Protein AF-A0A3N5EYS6-F1 (afdb_monomer_lite)

Secondary structure (DSSP, 8-state):
--HHHHHHHHHTS-HHHHHHHIIIIIHHHHHHH---HHHHHHHHHHHHHHHHHHHHHHHSTT-

Radius of gyration: 14.54 Å; chains: 1; bounding box: 18×46×32 Å

pLDDT: mean 81.58, std 9.37, range [47.59, 95.25]

Sequence (63 aa):
MKFEELKAAVLDLDLSDQKRLLLEVMGEIMPKVCTDDIFLSKIGKFIDEEVVRTYKEQHMNGI

Foldseek 3Di:
DDPVVVVVVLVPDDPVVVVVCLLPPCLVCVVVPPPDPVVNVVSVVVSVVVVVVVVCVVPVVPD

Structure (mmCIF, N/CA/C/O backbone):
data_AF-A0A3N5EYS6-F1
#
_entry.id   AF-A0A3N5EYS6-F1
#
loop_
_atom_site.group_PDB
_atom_site.id
_atom_site.type_symbol
_atom_site.label_atom_id
_atom_site.label_alt_id
_atom_site.label_comp_id
_atom_site.label_asym_id
_atom_site.label_entity_id
_atom_site.label_seq_id
_atom_site.pdbx_PDB_ins_code
_atom_site.Cartn_x
_atom_site.Cartn_y
_atom_site.Cartn_z
_atom_site.occupancy
_atom_site.B_iso_or_equiv
_atom_site.auth_seq_id
_atom_site.auth_comp_id
_atom_site.auth_asym_id
_atom_site.auth_atom_id
_atom_site.pdbx_PDB_model_num
ATOM 1 N N . MET A 1 1 ? 1.050 -13.319 14.932 1.00 63.75 1 MET A N 1
ATOM 2 C CA . MET A 1 1 ? -0.223 -12.881 14.331 1.00 63.75 1 MET A CA 1
ATOM 3 C C . MET A 1 1 ? -0.575 -13.836 13.206 1.00 63.75 1 MET A C 1
ATOM 5 O O . MET A 1 1 ? 0.321 -14.204 12.451 1.00 63.75 1 MET A O 1
ATOM 9 N N . LYS A 1 2 ? -1.820 -14.303 13.137 1.00 91.25 2 LYS A N 1
ATOM 10 C CA . LYS A 1 2 ? -2.312 -15.158 12.045 1.00 91.25 2 LYS A CA 1
ATOM 11 C C . LYS A 1 2 ? -2.734 -14.288 10.855 1.00 91.25 2 LYS A C 1
ATOM 13 O O . LYS A 1 2 ? -3.054 -13.118 11.034 1.00 91.25 2 LYS A O 1
ATOM 18 N N . PHE A 1 3 ? -2.747 -14.852 9.647 1.00 89.25 3 PHE A N 1
ATOM 19 C CA . PHE A 1 3 ? -3.108 -14.127 8.418 1.00 89.25 3 PHE A CA 1
ATOM 20 C C . PHE A 1 3 ? -4.457 -13.395 8.528 1.00 89.25 3 PHE A C 1
ATOM 22 O O . PHE A 1 3 ? -4.551 -12.227 8.167 1.00 89.25 3 PHE A O 1
ATOM 29 N N . GLU A 1 4 ? -5.468 -14.046 9.108 1.00 94.12 4 GLU A N 1
ATOM 30 C CA . GLU A 1 4 ? -6.799 -13.452 9.293 1.00 94.12 4 GLU A CA 1
ATOM 31 C C . GLU A 1 4 ? -6.793 -12.232 10.224 1.00 94.12 4 GLU A C 1
ATOM 33 O O . GLU A 1 4 ? -7.494 -11.258 9.970 1.00 94.12 4 GLU A O 1
ATOM 38 N N . GLU A 1 5 ? -5.956 -12.241 11.265 1.00 92.12 5 GLU A N 1
ATOM 39 C CA . GLU A 1 5 ? -5.809 -11.103 12.183 1.00 92.12 5 GLU A CA 1
ATOM 40 C C . GLU A 1 5 ? -5.148 -9.911 11.474 1.00 92.12 5 GLU A C 1
ATOM 42 O O . GLU A 1 5 ? -5.548 -8.769 11.677 1.00 92.12 5 GLU A O 1
ATOM 47 N N . LEU A 1 6 ? -4.169 -10.173 10.598 1.00 88.81 6 LEU A N 1
ATOM 48 C CA . LEU A 1 6 ? -3.498 -9.139 9.801 1.00 88.81 6 LEU A CA 1
ATOM 49 C C . LEU A 1 6 ? -4.442 -8.541 8.756 1.00 88.81 6 LEU A C 1
ATOM 51 O O . LEU A 1 6 ? -4.484 -7.328 8.584 1.00 88.81 6 LEU A O 1
ATOM 55 N N . LYS A 1 7 ? -5.233 -9.386 8.092 1.00 90.06 7 LYS A N 1
ATOM 56 C CA . LYS A 1 7 ? -6.249 -8.946 7.137 1.00 90.06 7 LYS A CA 1
ATOM 57 C C . LYS A 1 7 ? -7.304 -8.069 7.808 1.00 90.06 7 LYS A C 1
ATOM 59 O O . LYS A 1 7 ? -7.629 -7.017 7.270 1.00 90.06 7 LYS A O 1
ATOM 64 N N . ALA A 1 8 ? -7.818 -8.488 8.965 1.00 93.06 8 ALA A N 1
ATOM 65 C CA . ALA A 1 8 ? -8.784 -7.700 9.724 1.00 93.06 8 ALA A CA 1
ATOM 66 C C . ALA A 1 8 ? -8.195 -6.340 10.121 1.00 93.06 8 ALA A C 1
ATOM 68 O O . ALA A 1 8 ? -8.812 -5.317 9.853 1.00 93.06 8 ALA A O 1
ATOM 69 N N . ALA A 1 9 ? -6.965 -6.323 10.645 1.00 90.44 9 ALA A N 1
ATOM 70 C CA . ALA A 1 9 ? -6.285 -5.086 11.022 1.00 90.44 9 ALA A CA 1
ATOM 71 C C . ALA A 1 9 ? -6.093 -4.122 9.840 1.00 90.44 9 ALA A C 1
ATOM 73 O O . ALA A 1 9 ? -6.291 -2.926 10.000 1.00 90.44 9 ALA A O 1
ATOM 74 N N . VAL A 1 10 ? -5.742 -4.630 8.652 1.00 87.06 10 VAL A N 1
ATOM 75 C CA . VAL A 1 10 ? -5.583 -3.806 7.441 1.00 87.06 10 VAL A CA 1
ATOM 76 C C . VAL A 1 10 ? -6.917 -3.234 6.957 1.00 87.06 10 VAL A C 1
ATOM 78 O O . VAL A 1 10 ? -6.963 -2.089 6.515 1.00 87.06 10 VAL A O 1
ATOM 81 N N . LEU A 1 11 ? -7.998 -4.014 7.024 1.00 89.56 11 LEU A N 1
ATOM 82 C CA . LEU A 1 11 ? -9.323 -3.569 6.585 1.00 89.56 11 LEU A CA 1
ATOM 83 C C . LEU A 1 11 ? -9.968 -2.563 7.549 1.00 89.56 11 LEU A C 1
ATOM 85 O O . LEU A 1 11 ? -10.767 -1.746 7.100 1.00 89.56 11 LEU A O 1
ATOM 89 N N . ASP A 1 12 ? -9.600 -2.600 8.831 1.00 95.25 12 ASP A N 1
ATOM 90 C CA . ASP A 1 12 ? -10.066 -1.655 9.856 1.00 95.25 12 ASP A CA 1
ATOM 91 C C . ASP A 1 12 ? -9.294 -0.323 9.867 1.00 95.25 12 ASP A C 1
ATOM 93 O O . ASP A 1 12 ? -9.696 0.609 10.566 1.00 95.25 12 ASP A O 1
ATOM 97 N N . LEU A 1 13 ? -8.201 -0.202 9.102 1.00 92.44 13 LEU A N 1
ATOM 98 C CA . LEU A 1 13 ? -7.500 1.073 8.937 1.00 92.44 13 LEU A CA 1
ATOM 99 C C . LEU A 1 13 ? -8.428 2.122 8.317 1.00 92.44 13 LEU A C 1
ATOM 101 O O . LEU A 1 13 ? -9.271 1.810 7.472 1.00 92.44 13 LEU A O 1
ATOM 105 N N . ASP A 1 14 ? -8.224 3.385 8.681 1.00 91.94 14 ASP A N 1
ATOM 106 C CA . ASP A 1 14 ? -8.893 4.478 7.992 1.00 91.94 14 ASP A CA 1
ATOM 107 C C . ASP A 1 14 ? -8.395 4.620 6.543 1.00 91.94 14 ASP A C 1
ATOM 109 O O . ASP A 1 14 ? -7.362 4.082 6.142 1.00 91.94 14 ASP A O 1
ATOM 113 N N . LEU A 1 15 ? -9.143 5.361 5.727 1.00 86.75 15 LEU A N 1
ATOM 114 C CA . LEU A 1 15 ? -8.846 5.537 4.303 1.00 86.75 15 LEU A CA 1
ATOM 115 C C . LEU A 1 15 ? -7.451 6.127 4.029 1.00 86.75 15 LEU A C 1
ATOM 117 O O . LEU A 1 15 ? -6.865 5.824 2.990 1.00 86.75 15 LEU A O 1
ATOM 121 N N . SER A 1 16 ? -6.922 6.962 4.927 1.00 86.44 16 SER A N 1
ATOM 122 C CA . SER A 1 16 ? -5.587 7.553 4.793 1.00 86.44 16 SER A CA 1
ATOM 123 C C . SER A 1 16 ? -4.508 6.505 5.049 1.00 86.44 16 SER A C 1
ATOM 125 O O . SER A 1 16 ? -3.579 6.362 4.251 1.00 86.44 16 SER A O 1
ATOM 127 N N . ASP A 1 17 ? -4.662 5.723 6.111 1.00 87.69 17 ASP A N 1
ATOM 128 C CA . ASP A 1 17 ? -3.722 4.666 6.472 1.00 87.69 17 ASP A CA 1
ATOM 129 C C . ASP A 1 17 ? -3.785 3.477 5.507 1.00 87.69 17 ASP A C 1
ATOM 131 O O . ASP A 1 17 ? -2.745 2.935 5.130 1.00 87.69 17 ASP A O 1
ATOM 135 N N . GLN A 1 18 ? -4.971 3.121 5.003 1.00 86.75 18 GLN A N 1
ATOM 136 C CA . GLN A 1 18 ? -5.113 2.149 3.914 1.00 86.75 18 GLN A CA 1
ATOM 137 C C . GLN A 1 18 ? -4.377 2.624 2.665 1.00 86.75 18 GLN A C 1
ATOM 139 O O . GLN A 1 18 ? -3.621 1.868 2.058 1.00 86.75 18 GLN A O 1
ATOM 144 N N . LYS A 1 19 ? -4.560 3.893 2.288 1.00 85.00 19 LYS A N 1
ATOM 145 C CA . LYS A 1 19 ? -3.882 4.479 1.132 1.00 85.00 19 LYS A CA 1
ATOM 146 C C . LYS A 1 19 ? -2.366 4.470 1.308 1.00 85.00 19 LYS A C 1
ATOM 148 O O . LYS A 1 19 ? -1.651 4.102 0.379 1.00 85.00 19 LYS A O 1
ATOM 153 N N . ARG A 1 20 ? -1.876 4.810 2.498 1.00 84.56 20 ARG A N 1
ATOM 154 C CA . ARG A 1 20 ? -0.452 4.761 2.835 1.00 84.56 20 ARG A CA 1
ATOM 155 C C . ARG A 1 20 ? 0.108 3.341 2.755 1.00 84.56 20 ARG A C 1
ATOM 157 O O . ARG A 1 20 ? 1.151 3.140 2.142 1.00 84.56 20 ARG A O 1
ATOM 164 N N . LEU A 1 21 ? -0.612 2.355 3.288 1.00 86.56 21 LEU A N 1
ATOM 165 C CA . LEU A 1 21 ? -0.239 0.945 3.196 1.00 86.56 21 LEU A CA 1
ATOM 166 C C . LEU A 1 21 ? -0.172 0.472 1.736 1.00 86.56 21 LEU A C 1
ATOM 168 O O . LEU A 1 21 ? 0.777 -0.210 1.360 1.00 86.56 21 LEU A O 1
ATOM 172 N N . LEU A 1 22 ? -1.133 0.857 0.891 1.00 83.44 22 LEU A N 1
ATOM 173 C CA . LEU A 1 22 ? -1.091 0.533 -0.537 1.00 83.44 22 LEU A CA 1
ATOM 174 C C . LEU A 1 22 ? 0.160 1.133 -1.206 1.00 83.44 22 LEU A C 1
ATOM 176 O O . LEU A 1 22 ? 0.846 0.432 -1.943 1.00 83.44 22 LEU A O 1
ATOM 180 N N . LEU A 1 23 ? 0.487 2.397 -0.926 1.00 83.31 23 LEU A N 1
ATOM 181 C CA . LEU A 1 23 ? 1.621 3.087 -1.551 1.00 83.31 23 LEU A CA 1
ATOM 182 C C . LEU A 1 23 ? 2.983 2.559 -1.082 1.00 83.31 23 LEU A C 1
ATOM 184 O O . LEU A 1 23 ? 3.863 2.332 -1.908 1.00 83.31 23 LEU A O 1
ATOM 188 N N . GLU A 1 24 ? 3.155 2.342 0.222 1.00 82.81 24 GLU A N 1
ATOM 189 C CA . GLU A 1 24 ? 4.438 1.926 0.801 1.00 82.81 24 GLU A CA 1
ATOM 190 C C . GLU A 1 24 ? 4.662 0.414 0.662 1.00 82.81 24 GLU A C 1
ATOM 192 O O . GLU A 1 24 ? 5.751 -0.033 0.318 1.00 82.81 24 GLU A O 1
ATOM 197 N N . VAL A 1 25 ? 3.623 -0.396 0.883 1.00 84.56 25 VAL A N 1
ATOM 198 C CA . VAL A 1 25 ? 3.774 -1.853 0.990 1.00 84.56 25 VAL A CA 1
ATOM 199 C C . VAL A 1 25 ? 3.523 -2.554 -0.343 1.00 84.56 25 VAL A C 1
ATOM 201 O O . VAL A 1 25 ? 4.255 -3.483 -0.690 1.00 84.56 25 VAL A O 1
ATOM 204 N N . MET A 1 26 ? 2.525 -2.140 -1.137 1.00 80.31 26 MET A N 1
ATOM 205 C CA . MET A 1 26 ? 2.279 -2.837 -2.409 1.00 80.31 26 MET A CA 1
ATOM 206 C C . MET A 1 26 ? 3.384 -2.599 -3.429 1.00 80.31 26 MET A C 1
ATOM 208 O O . MET A 1 26 ? 3.661 -3.517 -4.195 1.00 80.31 26 MET A O 1
ATOM 212 N N . GLY A 1 27 ? 4.038 -1.434 -3.428 1.00 76.88 27 GLY A N 1
ATOM 213 C CA . GLY A 1 27 ? 5.195 -1.186 -4.294 1.00 76.88 27 GLY A CA 1
ATOM 214 C C . GLY A 1 27 ? 6.322 -2.198 -4.071 1.00 76.88 27 GLY A C 1
ATOM 215 O O . GLY A 1 27 ? 6.944 -2.657 -5.026 1.00 76.88 27 GLY A O 1
ATOM 216 N N . GLU A 1 28 ? 6.527 -2.628 -2.824 1.00 82.81 28 GLU A N 1
ATOM 217 C CA . GLU A 1 28 ? 7.555 -3.609 -2.463 1.00 82.81 28 GLU A CA 1
ATOM 218 C C . GLU A 1 28 ? 7.109 -5.069 -2.629 1.00 82.81 28 GLU A C 1
ATOM 220 O O . GLU A 1 28 ? 7.930 -5.954 -2.902 1.00 82.81 28 GLU A O 1
ATOM 225 N N . ILE A 1 29 ? 5.817 -5.351 -2.427 1.00 84.44 29 ILE A N 1
ATOM 226 C CA . ILE A 1 29 ? 5.265 -6.708 -2.528 1.00 84.44 29 ILE A CA 1
ATOM 227 C C . ILE A 1 29 ? 4.990 -7.088 -3.981 1.00 84.44 29 ILE A C 1
ATOM 229 O O . ILE A 1 29 ? 5.257 -8.227 -4.363 1.00 84.44 29 ILE A O 1
ATOM 233 N N . MET A 1 30 ? 4.473 -6.168 -4.797 1.00 82.75 30 MET A N 1
ATOM 234 C CA . MET A 1 30 ? 4.001 -6.475 -6.149 1.00 82.75 30 MET A CA 1
ATOM 235 C C . MET A 1 30 ? 5.057 -7.129 -7.045 1.00 82.75 30 MET A C 1
ATOM 237 O O . MET A 1 30 ? 4.733 -8.163 -7.631 1.00 82.75 30 MET A O 1
ATOM 241 N N . PRO A 1 31 ? 6.323 -6.669 -7.084 1.00 82.12 31 PRO A N 1
ATOM 242 C CA . PRO A 1 31 ? 7.377 -7.332 -7.857 1.00 82.12 31 PRO A CA 1
ATOM 243 C C . PRO A 1 31 ? 7.670 -8.778 -7.425 1.00 82.12 31 PRO A C 1
ATOM 245 O O . PRO A 1 31 ? 8.281 -9.535 -8.171 1.00 82.12 31 PRO A O 1
ATOM 248 N N . LYS A 1 32 ? 7.266 -9.173 -6.210 1.00 84.62 32 LYS A N 1
ATOM 249 C CA . LYS A 1 32 ? 7.491 -10.519 -5.655 1.00 84.62 32 LYS A CA 1
ATOM 250 C C . LYS A 1 32 ? 6.343 -11.484 -5.949 1.00 84.62 32 LYS A C 1
ATOM 252 O O . LYS A 1 32 ? 6.532 -12.691 -5.828 1.00 84.62 32 LYS A O 1
ATOM 257 N N . VAL A 1 33 ? 5.156 -10.969 -6.275 1.00 81.56 33 VAL A N 1
ATOM 258 C CA . VAL A 1 33 ? 3.926 -11.771 -6.431 1.00 81.56 33 VAL A CA 1
ATOM 259 C C . VAL A 1 33 ? 3.289 -11.650 -7.813 1.00 81.56 33 VAL A C 1
ATOM 261 O O . VAL A 1 33 ? 2.489 -12.503 -8.186 1.00 81.56 33 VAL A O 1
ATOM 264 N N . CYS A 1 34 ? 3.636 -10.615 -8.576 1.00 82.62 34 CYS A N 1
ATOM 265 C CA . CYS A 1 34 ? 3.173 -10.407 -9.937 1.00 82.62 34 CYS A CA 1
ATOM 266 C C . CYS A 1 34 ? 4.342 -10.560 -10.914 1.00 82.62 34 CYS A C 1
ATOM 268 O O . CYS A 1 34 ? 5.400 -9.97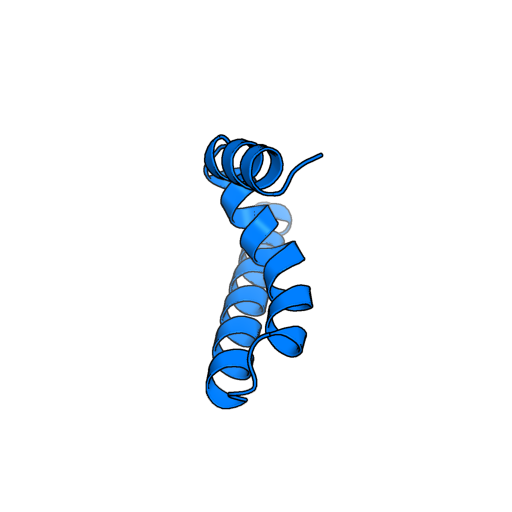5 -10.714 1.00 82.62 34 CYS A O 1
ATOM 270 N N . THR A 1 35 ? 4.141 -11.342 -11.974 1.00 80.00 35 THR A N 1
ATOM 271 C CA . THR A 1 35 ? 5.122 -11.567 -13.051 1.00 80.00 35 THR A CA 1
ATOM 272 C C . THR A 1 35 ? 4.792 -10.783 -14.323 1.00 80.00 35 THR A C 1
ATOM 274 O O . THR A 1 35 ? 5.443 -10.971 -15.345 1.00 80.00 35 THR A O 1
ATOM 277 N N . ASP A 1 36 ? 3.732 -9.970 -14.302 1.00 87.12 36 ASP A N 1
ATOM 278 C CA . ASP A 1 36 ? 3.329 -9.137 -15.433 1.00 87.12 36 ASP A CA 1
ATOM 279 C C . ASP A 1 36 ? 4.019 -7.772 -15.332 1.00 87.12 36 ASP A C 1
ATOM 281 O O . ASP A 1 36 ? 3.608 -6.892 -14.571 1.00 87.12 36 ASP A O 1
ATOM 285 N N . ASP A 1 37 ? 5.067 -7.594 -16.131 1.00 79.25 37 ASP A N 1
ATOM 286 C CA . ASP A 1 37 ? 5.861 -6.365 -16.179 1.00 79.25 37 ASP A CA 1
ATOM 287 C C . ASP A 1 37 ? 5.031 -5.128 -16.568 1.00 79.25 37 ASP A C 1
ATOM 289 O O . ASP A 1 37 ? 5.309 -4.016 -16.110 1.00 79.25 37 ASP A O 1
ATOM 293 N N . ILE A 1 38 ? 3.974 -5.296 -17.374 1.00 80.69 38 ILE A N 1
ATOM 294 C CA .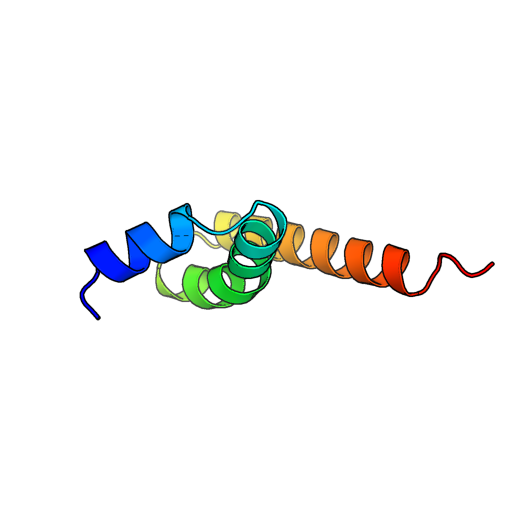 ILE A 1 38 ? 3.083 -4.195 -17.768 1.00 80.69 38 ILE A CA 1
ATOM 295 C C . ILE A 1 38 ? 2.251 -3.757 -16.565 1.00 80.69 38 ILE A C 1
ATOM 297 O O . ILE A 1 38 ? 2.041 -2.559 -16.347 1.00 80.69 38 ILE A O 1
ATOM 301 N N . PHE A 1 39 ? 1.773 -4.714 -15.775 1.00 81.75 39 PHE A N 1
ATOM 302 C CA . PHE A 1 39 ? 1.040 -4.429 -14.549 1.00 81.75 39 PHE A CA 1
ATOM 303 C C . PHE A 1 39 ? 1.936 -3.774 -13.492 1.00 81.75 39 PHE A C 1
ATOM 305 O O . PHE A 1 39 ? 1.556 -2.748 -12.922 1.00 81.75 39 PHE A O 1
ATOM 312 N N . LEU A 1 40 ? 3.149 -4.296 -13.295 1.00 81.88 40 LEU A N 1
ATOM 313 C CA . LEU A 1 40 ? 4.139 -3.722 -12.381 1.00 81.88 40 LEU A CA 1
ATOM 314 C C . LEU A 1 40 ? 4.500 -2.281 -12.757 1.00 81.88 40 LEU A C 1
ATOM 316 O O . LEU A 1 40 ? 4.523 -1.409 -11.890 1.00 81.88 40 LEU A O 1
ATOM 320 N N . SER A 1 41 ? 4.704 -2.004 -14.048 1.00 83.25 41 SER A N 1
ATOM 321 C CA . SER A 1 41 ? 4.989 -0.652 -14.541 1.00 83.25 41 SER A CA 1
ATOM 322 C C . SER A 1 41 ? 3.840 0.325 -14.267 1.00 83.25 41 SER A C 1
ATOM 324 O O . SER A 1 41 ? 4.074 1.460 -13.847 1.00 83.25 41 SER A O 1
ATOM 326 N N . LYS A 1 42 ? 2.586 -0.112 -14.448 1.00 84.69 42 LYS A N 1
ATOM 327 C CA . LYS A 1 42 ? 1.404 0.717 -14.159 1.00 84.69 42 LYS A CA 1
ATOM 328 C C . LYS A 1 42 ? 1.248 1.005 -12.669 1.00 84.69 42 LYS A C 1
ATOM 330 O O . LYS A 1 42 ? 0.928 2.137 -12.317 1.00 84.69 42 LYS A O 1
ATOM 335 N N . ILE A 1 43 ? 1.485 0.011 -11.810 1.00 83.75 43 ILE A N 1
ATOM 336 C CA . ILE A 1 43 ? 1.452 0.200 -10.355 1.00 83.75 43 ILE A CA 1
ATOM 337 C C . ILE A 1 43 ? 2.559 1.149 -9.906 1.00 83.75 43 ILE A C 1
ATOM 339 O O . ILE A 1 43 ? 2.271 2.085 -9.167 1.00 83.75 43 ILE A O 1
ATOM 343 N N . GLY A 1 44 ? 3.793 0.957 -10.381 1.00 81.56 44 GLY A N 1
ATOM 344 C CA . GLY A 1 44 ? 4.907 1.846 -10.048 1.00 81.56 44 GLY A CA 1
ATOM 345 C C . GLY A 1 44 ? 4.604 3.297 -10.421 1.00 81.56 44 GLY A C 1
ATOM 346 O O . GLY A 1 44 ? 4.714 4.185 -9.584 1.00 81.56 44 GLY A O 1
ATOM 347 N N . LYS A 1 45 ? 4.088 3.523 -11.636 1.00 84.56 45 LYS A N 1
ATOM 348 C CA . LYS A 1 45 ? 3.683 4.860 -12.089 1.00 84.56 45 LYS A CA 1
ATOM 349 C C . LYS A 1 45 ? 2.591 5.481 -11.210 1.00 84.56 45 LYS A C 1
ATOM 351 O O . LYS A 1 45 ? 2.670 6.662 -10.891 1.00 84.56 45 LYS A O 1
ATOM 356 N N . PHE A 1 46 ? 1.583 4.700 -10.821 1.00 84.50 46 PHE A N 1
ATOM 357 C CA . PHE A 1 46 ? 0.528 5.170 -9.922 1.00 84.50 46 PHE A CA 1
ATOM 358 C C . PHE A 1 46 ? 1.089 5.577 -8.552 1.00 84.50 46 PHE A C 1
ATOM 360 O O . PHE A 1 46 ? 0.749 6.643 -8.043 1.00 84.50 46 PHE A O 1
ATOM 367 N N . ILE A 1 47 ? 1.976 4.760 -7.975 1.00 83.38 47 ILE A N 1
ATOM 368 C CA . ILE A 1 47 ? 2.614 5.054 -6.687 1.00 83.38 47 ILE A CA 1
ATOM 369 C C . ILE A 1 47 ? 3.457 6.334 -6.787 1.00 83.38 47 ILE A C 1
ATOM 371 O O . ILE A 1 47 ? 3.310 7.221 -5.948 1.00 83.38 47 ILE A O 1
ATOM 375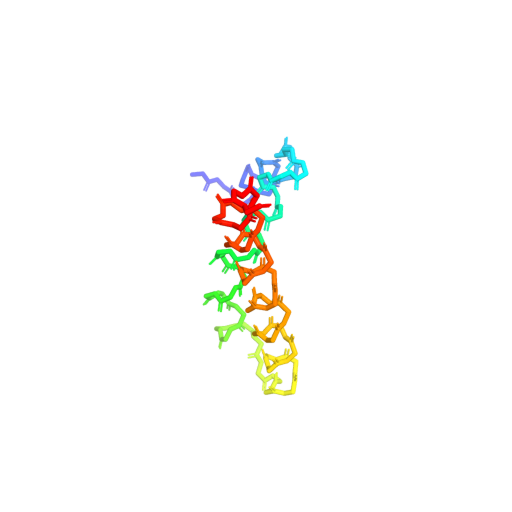 N N . ASP A 1 48 ? 4.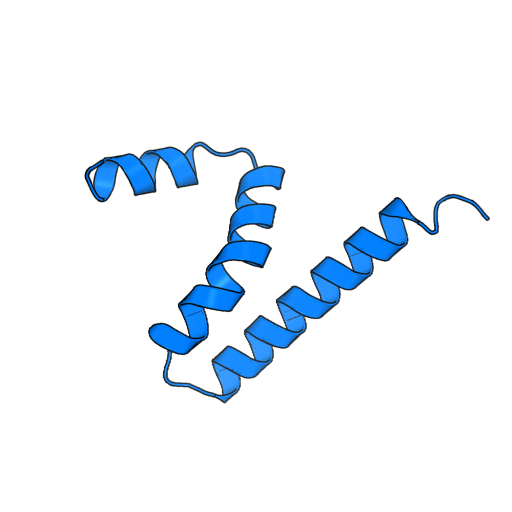271 6.476 -7.835 1.00 82.94 48 ASP A N 1
ATOM 376 C CA . ASP A 1 48 ? 5.107 7.662 -8.053 1.00 82.94 48 ASP A CA 1
ATOM 377 C C . ASP A 1 48 ? 4.274 8.948 -8.176 1.00 82.94 48 ASP A C 1
ATOM 379 O O . ASP A 1 48 ? 4.593 9.966 -7.558 1.00 82.94 48 ASP A O 1
ATOM 383 N N . GLU A 1 49 ? 3.180 8.917 -8.943 1.00 83.94 49 GLU A N 1
ATOM 384 C CA . GLU A 1 49 ? 2.281 10.065 -9.109 1.00 83.94 49 GLU A CA 1
ATOM 385 C C . GLU A 1 49 ? 1.634 10.485 -7.779 1.00 83.94 49 GLU A C 1
ATOM 387 O O . GLU A 1 49 ? 1.541 11.680 -7.475 1.00 83.94 49 GLU A O 1
ATOM 392 N N . GLU A 1 50 ? 1.235 9.516 -6.956 1.00 80.62 50 GLU A N 1
ATOM 393 C CA . GLU A 1 50 ? 0.650 9.747 -5.634 1.00 80.62 50 GLU A CA 1
ATOM 394 C C . GLU A 1 50 ? 1.666 10.307 -4.627 1.00 80.62 50 GLU A C 1
ATOM 396 O O . GLU A 1 50 ? 1.346 11.241 -3.882 1.00 80.62 50 GLU A O 1
ATOM 401 N N . VAL A 1 51 ? 2.900 9.796 -4.627 1.00 79.00 51 VAL A N 1
ATOM 402 C CA . VAL A 1 51 ? 4.001 10.298 -3.788 1.00 79.00 51 VAL A CA 1
ATOM 403 C C . VAL A 1 51 ? 4.362 11.732 -4.179 1.00 79.00 51 VAL A C 1
ATOM 405 O O . VAL A 1 51 ? 4.451 12.605 -3.314 1.00 79.00 51 VAL A O 1
ATOM 408 N N . VAL A 1 52 ? 4.493 12.016 -5.480 1.00 79.06 52 VAL A N 1
ATOM 409 C CA . VAL A 1 52 ? 4.772 13.369 -5.985 1.00 79.06 52 VAL A CA 1
ATOM 410 C C . VAL A 1 52 ? 3.642 14.334 -5.637 1.00 79.06 52 VAL A C 1
ATOM 412 O O . VAL A 1 52 ? 3.916 15.475 -5.259 1.00 79.06 52 VAL A O 1
ATOM 415 N N . ARG A 1 53 ? 2.375 13.913 -5.744 1.00 80.69 53 ARG A N 1
ATOM 416 C CA . ARG A 1 53 ? 1.244 14.765 -5.354 1.00 80.69 53 ARG A CA 1
ATOM 417 C C . ARG A 1 53 ? 1.278 15.079 -3.860 1.00 80.69 53 ARG A C 1
ATOM 419 O O . ARG A 1 53 ? 1.181 16.247 -3.500 1.00 80.69 53 ARG A O 1
ATOM 426 N N . THR A 1 54 ? 1.495 14.068 -3.023 1.00 76.00 54 THR A N 1
ATOM 427 C CA . THR A 1 54 ? 1.588 14.226 -1.562 1.00 76.00 54 THR A CA 1
ATOM 428 C C . THR A 1 54 ? 2.721 15.182 -1.186 1.00 76.00 54 THR A C 1
ATOM 430 O O . THR A 1 54 ? 2.529 16.100 -0.393 1.00 76.00 54 THR A O 1
ATOM 433 N N . TYR A 1 55 ? 3.884 15.037 -1.825 1.00 71.00 55 TYR A N 1
ATOM 434 C CA . TYR A 1 55 ? 5.017 15.943 -1.647 1.00 71.00 55 TYR A CA 1
ATOM 435 C C . TYR A 1 55 ? 4.677 17.386 -2.059 1.00 71.00 55 TYR A C 1
ATOM 437 O O . TYR A 1 55 ? 4.965 18.330 -1.326 1.00 71.00 55 TYR A O 1
ATOM 445 N N . LYS A 1 56 ? 4.013 17.585 -3.205 1.00 73.38 56 LYS A N 1
ATOM 446 C CA . LYS A 1 56 ? 3.581 18.920 -3.652 1.00 73.38 56 LYS A CA 1
ATOM 447 C C . LYS A 1 56 ? 2.563 19.550 -2.704 1.00 73.38 56 LYS A C 1
ATOM 449 O O . LYS A 1 56 ? 2.692 20.725 -2.394 1.00 73.38 56 LYS A O 1
ATOM 454 N N . GLU A 1 57 ? 1.586 18.797 -2.217 1.00 76.75 57 GLU A N 1
ATOM 455 C CA . GLU A 1 57 ? 0.585 19.296 -1.264 1.00 76.75 57 GLU A CA 1
ATOM 456 C C . GLU A 1 57 ? 1.221 19.702 0.077 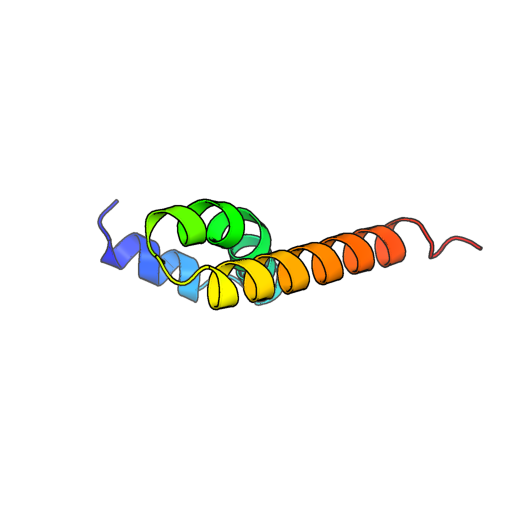1.00 76.75 57 GLU A C 1
ATOM 458 O O . GLU A 1 57 ? 0.845 20.718 0.660 1.00 76.75 57 GLU A O 1
ATOM 463 N N . GLN A 1 58 ? 2.226 18.952 0.540 1.00 70.12 58 GLN A N 1
ATOM 464 C CA . GLN A 1 58 ? 2.928 19.221 1.800 1.00 70.12 58 GLN A CA 1
ATOM 465 C C . GLN A 1 58 ? 3.962 20.354 1.704 1.00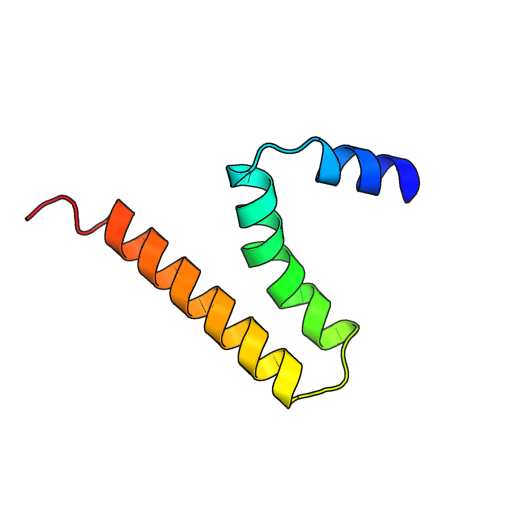 70.12 58 GLN A C 1
ATOM 467 O O . GLN A 1 58 ? 4.214 21.025 2.704 1.00 70.12 58 GLN A O 1
ATOM 472 N N . HIS A 1 59 ? 4.552 20.589 0.526 1.00 67.50 59 HIS A N 1
ATOM 473 C CA . HIS A 1 59 ? 5.664 21.535 0.356 1.00 67.50 59 HIS A CA 1
ATOM 474 C C . HIS A 1 59 ? 5.370 22.746 -0.547 1.00 67.50 59 HIS A C 1
ATOM 476 O O . HIS A 1 59 ? 6.122 23.715 -0.492 1.00 67.50 59 HIS A O 1
ATOM 482 N N . MET A 1 60 ? 4.305 22.735 -1.362 1.00 60.66 60 MET A N 1
ATOM 483 C CA . MET A 1 60 ? 3.941 23.849 -2.261 1.00 60.66 60 MET A CA 1
ATOM 484 C C . MET A 1 60 ? 2.699 24.645 -1.829 1.00 60.66 60 MET A C 1
ATOM 486 O O . MET A 1 60 ? 2.380 25.633 -2.482 1.00 60.66 60 MET A O 1
ATOM 490 N N . ASN A 1 61 ? 2.051 24.321 -0.703 1.00 53.91 61 ASN A N 1
ATOM 491 C CA . ASN A 1 61 ? 1.009 25.161 -0.074 1.00 53.91 61 ASN A CA 1
ATOM 492 C C . ASN A 1 61 ? 1.566 26.449 0.592 1.00 53.91 61 ASN A C 1
ATOM 494 O O . ASN A 1 61 ? 0.972 26.990 1.523 1.00 53.91 61 ASN A O 1
ATOM 498 N N . GLY A 1 62 ? 2.724 26.930 0.136 1.00 55.06 62 GLY A N 1
ATOM 499 C CA . GLY A 1 62 ? 3.459 28.061 0.703 1.00 55.06 62 GLY A CA 1
ATOM 500 C C . GLY A 1 62 ? 4.017 29.028 -0.344 1.00 55.06 62 GLY A C 1
ATOM 501 O O . GLY A 1 62 ? 5.102 29.564 -0.127 1.00 55.06 62 GLY A O 1
ATOM 502 N N . ILE A 1 63 ? 3.319 29.228 -1.469 1.00 47.59 63 ILE A N 1
ATOM 503 C CA . ILE A 1 63 ? 3.565 30.342 -2.406 1.00 47.59 63 ILE A CA 1
ATOM 504 C C . ILE A 1 63 ? 2.289 31.165 -2.540 1.00 47.59 63 ILE A C 1
ATOM 506 O O . ILE A 1 63 ? 1.228 30.544 -2.773 1.00 47.59 63 ILE A O 1
#